Protein AF-A0A2N2AE54-F1 (afdb_monomer_lite)

Secondary structure (DSSP, 8-state):
-------SSSSSS---TT----------SSHHHHHHHHHHHHHHHHHHHHHHHHH-GGGHHHHHHHHHHHHHHTHHHHHHHHHHHHHHHHH-THHHHHHHHHHHHHHHHHHHHHHH-HHHHHHHHHHHHHHHHHHHHTTHHHHH-HHHHHHHHH--

Structure (mmCIF, N/CA/C/O backbone):
data_AF-A0A2N2AE54-F1
#
_entry.id   AF-A0A2N2AE54-F1
#
loop_
_atom_site.group_PDB
_atom_site.id
_atom_site.type_symbol
_atom_site.label_atom_id
_atom_site.label_alt_id
_atom_site.label_comp_id
_atom_site.label_asym_id
_atom_site.label_entity_id
_atom_site.label_seq_id
_atom_site.pdbx_PDB_ins_code
_atom_site.Cartn_x
_atom_site.Cartn_y
_atom_site.Cartn_z
_atom_site.occupancy
_atom_site.B_iso_or_equiv
_a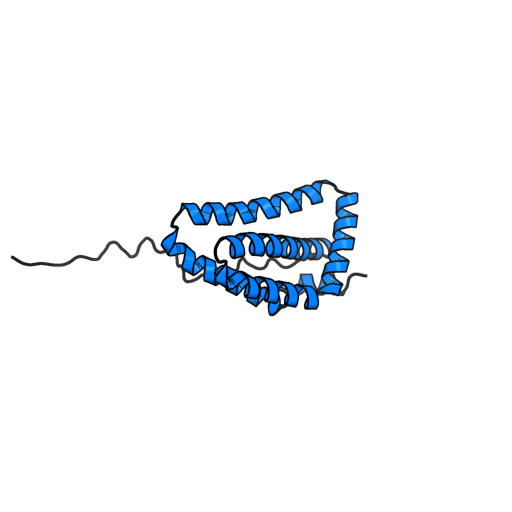tom_site.auth_seq_id
_atom_site.auth_comp_id
_atom_site.auth_asym_id
_atom_site.auth_atom_id
_atom_site.pdbx_PDB_model_num
ATOM 1 N N . MET A 1 1 ? -57.969 16.115 22.565 1.00 35.50 1 MET A N 1
ATOM 2 C CA . MET A 1 1 ? -57.954 14.638 22.447 1.00 35.50 1 MET A CA 1
ATOM 3 C C . MET A 1 1 ? -57.407 14.260 21.072 1.00 35.50 1 MET A C 1
ATOM 5 O O . MET A 1 1 ? -57.846 14.871 20.116 1.00 35.50 1 MET A O 1
ATOM 9 N N . SER A 1 2 ? -56.474 13.293 21.029 1.00 33.38 2 SER A N 1
ATOM 10 C CA . SER A 1 2 ? -55.934 12.520 19.877 1.00 33.38 2 SER A CA 1
ATOM 11 C C . SER A 1 2 ? -55.364 13.271 18.658 1.00 33.38 2 SER A C 1
ATOM 13 O O . SER A 1 2 ? -56.079 13.992 17.988 1.00 33.38 2 SER A O 1
ATOM 15 N N . LYS A 1 3 ? -54.048 13.234 18.379 1.00 35.75 3 LYS A N 1
ATOM 16 C CA . LYS A 1 3 ? -53.156 12.133 17.910 1.00 35.75 3 LYS A CA 1
ATOM 17 C C . LYS A 1 3 ? -53.171 11.918 16.378 1.00 35.75 3 LYS A C 1
ATOM 19 O O . LYS A 1 3 ? -54.127 11.355 15.865 1.00 35.75 3 LYS A O 1
ATOM 24 N N . ARG A 1 4 ? -51.980 12.151 15.783 1.00 41.50 4 ARG A N 1
ATOM 25 C CA . ARG A 1 4 ? -51.415 11.632 14.503 1.00 41.50 4 ARG A CA 1
ATOM 26 C C . ARG A 1 4 ? -51.951 12.351 13.248 1.00 41.50 4 ARG A C 1
ATOM 28 O O . ARG A 1 4 ? -53.133 12.613 13.163 1.00 41.50 4 ARG A O 1
ATOM 35 N N . VAL A 1 5 ? -51.134 12.749 12.271 1.00 40.56 5 VAL A N 1
ATOM 36 C CA . VAL A 1 5 ? -50.130 11.948 11.554 1.00 40.56 5 VAL A CA 1
ATOM 37 C C . VAL A 1 5 ? -48.922 12.811 11.157 1.00 40.56 5 VAL A C 1
ATOM 39 O O . VAL A 1 5 ? -49.053 13.856 10.529 1.00 40.56 5 VAL A O 1
ATOM 42 N N . ALA A 1 6 ? -47.746 12.339 11.563 1.00 42.38 6 ALA A N 1
ATOM 43 C CA . ALA A 1 6 ? -46.444 12.727 11.047 1.00 42.38 6 ALA A CA 1
ATOM 44 C C . ALA A 1 6 ? -46.159 12.004 9.716 1.00 42.38 6 ALA A C 1
ATOM 46 O O . ALA A 1 6 ? -46.846 11.045 9.382 1.00 42.38 6 ALA A O 1
ATOM 47 N N . VAL A 1 7 ? -45.041 12.371 9.085 1.00 39.47 7 VAL A N 1
ATOM 48 C CA . VAL A 1 7 ? -44.346 11.661 7.991 1.00 39.47 7 VAL A CA 1
ATOM 49 C C . VAL A 1 7 ? -44.715 12.135 6.581 1.00 39.47 7 VAL A C 1
ATOM 51 O O . VAL A 1 7 ? -45.501 11.511 5.883 1.00 39.47 7 VAL A O 1
ATOM 54 N N . ALA A 1 8 ? -44.059 13.208 6.126 1.00 36.53 8 ALA A N 1
ATOM 55 C CA . ALA A 1 8 ? -43.858 13.466 4.692 1.00 36.53 8 ALA A CA 1
ATOM 56 C C . ALA A 1 8 ? -42.610 14.326 4.387 1.00 36.53 8 ALA A C 1
ATOM 58 O O . ALA A 1 8 ? -42.571 15.011 3.373 1.00 36.53 8 ALA A O 1
ATOM 59 N N . LEU A 1 9 ? -41.587 14.327 5.253 1.00 34.97 9 LEU A N 1
ATOM 60 C CA . LEU A 1 9 ? -40.394 15.181 5.091 1.00 34.97 9 LEU A CA 1
ATOM 61 C C . LEU A 1 9 ? -39.089 14.473 5.504 1.00 34.97 9 LEU A C 1
ATOM 63 O O . LEU A 1 9 ? -38.209 15.073 6.107 1.00 34.97 9 LEU A O 1
ATOM 67 N N . LEU A 1 10 ? -38.960 13.177 5.203 1.00 36.06 10 LEU A N 1
ATOM 68 C CA . LEU A 1 10 ? -37.747 12.393 5.503 1.00 36.06 10 LEU A CA 1
ATOM 69 C C . LEU A 1 10 ? -37.288 11.482 4.350 1.00 36.06 10 LEU A C 1
ATOM 71 O O . LEU A 1 10 ? -36.574 10.514 4.576 1.00 36.06 10 LEU A O 1
ATOM 75 N N . PHE A 1 11 ? -37.660 11.802 3.107 1.00 35.28 11 PHE A N 1
ATOM 76 C CA . PHE A 1 11 ? -37.181 11.079 1.916 1.00 35.28 11 PHE A CA 1
ATOM 77 C C . PHE A 1 11 ? -36.248 11.902 1.010 1.00 35.28 11 PHE A C 1
ATOM 79 O O . PHE A 1 11 ? -35.823 11.414 -0.028 1.00 35.28 11 PHE A O 1
ATOM 86 N N . GLY A 1 12 ? -35.892 13.133 1.397 1.00 29.02 12 GLY A N 1
ATOM 87 C CA . GLY A 1 12 ? -35.087 14.040 0.562 1.00 29.02 12 GLY A CA 1
ATOM 88 C C . GLY A 1 12 ? -33.599 14.159 0.916 1.00 29.02 12 GLY A C 1
ATOM 89 O O . GLY A 1 12 ? -32.908 14.940 0.277 1.00 29.02 12 GLY A O 1
ATOM 90 N N . LEU A 1 13 ? -33.100 13.450 1.938 1.00 34.94 13 LEU A N 1
ATOM 91 C CA . LEU A 1 13 ? -31.739 13.647 2.476 1.00 34.94 13 LEU A CA 1
ATOM 92 C C . LEU A 1 13 ? -31.006 12.339 2.821 1.00 34.94 13 LEU A C 1
ATOM 94 O O . LEU A 1 13 ? -30.161 12.313 3.711 1.00 34.94 13 LEU A O 1
ATOM 98 N N . MET A 1 14 ? -31.299 11.250 2.113 1.00 30.20 14 MET A N 1
ATOM 99 C CA . MET A 1 14 ? -30.373 10.117 2.065 1.00 30.20 14 MET A CA 1
ATOM 100 C C . MET A 1 14 ? -29.793 10.024 0.655 1.00 30.20 14 MET A C 1
ATOM 102 O O . MET A 1 14 ? -30.364 9.320 -0.179 1.00 30.20 14 MET A O 1
ATOM 106 N N . PRO A 1 15 ? -28.676 10.712 0.345 1.00 39.78 15 PRO A N 1
ATOM 107 C CA . PRO A 1 15 ? -27.821 10.200 -0.708 1.00 39.78 15 PRO A CA 1
ATOM 108 C C . PRO A 1 15 ? -27.367 8.812 -0.244 1.00 39.78 15 PRO A C 1
ATOM 110 O O . PRO A 1 15 ? -26.926 8.631 0.893 1.00 39.78 15 PRO A O 1
ATOM 113 N N . GLY A 1 16 ? -27.627 7.823 -1.093 1.00 34.75 16 GLY A N 1
ATOM 114 C CA . GLY A 1 16 ? -27.526 6.410 -0.782 1.00 34.75 16 GLY A CA 1
ATOM 115 C C . GLY A 1 16 ? -26.213 6.033 -0.107 1.00 34.75 16 GLY A C 1
ATOM 116 O O . GLY A 1 16 ? -25.139 6.166 -0.675 1.00 34.75 16 GLY A O 1
ATOM 117 N N . ILE A 1 17 ? -26.334 5.443 1.078 1.00 37.78 17 ILE A N 1
ATOM 118 C CA . ILE A 1 17 ? -25.268 4.676 1.738 1.00 37.78 17 ILE A CA 1
ATOM 119 C C . ILE A 1 17 ? -25.179 3.253 1.133 1.00 37.78 17 ILE A C 1
ATOM 121 O O . ILE A 1 17 ? -24.520 2.372 1.676 1.00 37.78 17 ILE A O 1
ATOM 125 N N . ALA A 1 18 ? -25.881 3.007 0.019 1.00 29.98 18 ALA A N 1
ATOM 126 C CA . ALA A 1 18 ? -25.912 1.728 -0.689 1.00 29.98 18 ALA A CA 1
ATOM 127 C C . ALA A 1 18 ? -24.814 1.601 -1.753 1.00 29.98 18 ALA A C 1
ATOM 129 O O . ALA A 1 18 ? -24.480 0.486 -2.130 1.00 29.98 18 ALA A O 1
ATOM 130 N N . ASP A 1 19 ? -24.188 2.710 -2.140 1.00 29.98 19 ASP A N 1
ATOM 131 C CA . ASP A 1 19 ? -22.937 2.697 -2.879 1.00 29.98 19 ASP A CA 1
ATOM 132 C C . ASP A 1 19 ? -21.876 3.309 -1.974 1.00 29.98 19 ASP A C 1
ATOM 134 O O . ASP A 1 19 ? -21.517 4.482 -2.078 1.00 29.98 19 ASP A O 1
ATOM 138 N N . CYS A 1 20 ? -21.298 2.477 -1.105 1.00 35.53 20 CYS A N 1
ATOM 139 C CA . CYS A 1 20 ? -19.873 2.602 -0.823 1.00 35.53 20 CYS A CA 1
ATOM 140 C C . CYS A 1 20 ? -19.177 2.307 -2.155 1.00 35.53 20 CYS A C 1
ATOM 142 O O . CYS A 1 20 ? -18.669 1.203 -2.362 1.00 35.53 20 CYS A O 1
ATOM 144 N N . ALA A 1 21 ? -19.310 3.255 -3.092 1.00 34.25 21 ALA A N 1
ATOM 145 C CA . ALA A 1 21 ? -18.785 3.200 -4.428 1.00 34.25 21 ALA A CA 1
ATOM 146 C C . ALA A 1 21 ? -17.360 2.734 -4.240 1.00 34.25 21 ALA A C 1
ATOM 148 O O . ALA A 1 21 ? -16.600 3.341 -3.477 1.00 34.25 21 ALA A O 1
ATOM 149 N N . SER A 1 22 ? -17.042 1.595 -4.853 1.00 36.00 22 SER A N 1
ATOM 150 C CA . SER A 1 22 ? -15.664 1.257 -5.134 1.00 36.00 22 SER A CA 1
ATOM 151 C C . SER A 1 22 ? -15.000 2.574 -5.505 1.00 36.00 22 SER A C 1
ATOM 153 O O . SER A 1 22 ? -15.439 3.196 -6.477 1.00 36.00 22 SER A O 1
ATOM 155 N N . LEU A 1 23 ? -14.041 3.052 -4.707 1.00 42.31 23 LEU A N 1
ATOM 156 C CA . LEU A 1 23 ? -13.082 4.020 -5.217 1.00 42.31 23 LEU A CA 1
ATOM 157 C C . LEU A 1 23 ? -12.655 3.401 -6.539 1.00 42.31 23 LEU A C 1
ATOM 159 O O . LEU A 1 23 ? -12.123 2.288 -6.518 1.00 42.31 23 LEU A O 1
ATOM 163 N N . ALA A 1 24 ? -13.117 3.981 -7.653 1.00 46.41 24 ALA A N 1
ATOM 164 C CA . ALA A 1 24 ? -13.024 3.324 -8.942 1.00 46.41 24 ALA A CA 1
ATOM 165 C C . ALA A 1 24 ? -11.549 2.997 -9.101 1.00 46.41 24 ALA A C 1
ATOM 167 O O . ALA A 1 24 ? -10.708 3.886 -8.966 1.00 46.41 24 ALA A O 1
ATOM 168 N N . TYR A 1 25 ? -11.234 1.712 -9.232 1.00 54.38 25 TYR A N 1
ATOM 169 C CA . TYR A 1 25 ? -9.856 1.316 -9.411 1.00 54.38 25 TYR A CA 1
ATOM 170 C C . TYR A 1 25 ? -9.466 1.863 -10.775 1.00 54.38 25 TYR A C 1
ATOM 172 O O . TYR A 1 25 ? -9.869 1.333 -11.807 1.00 54.38 25 TYR A O 1
ATOM 180 N N . MET A 1 26 ? -8.781 3.001 -10.764 1.00 75.12 26 MET A N 1
ATOM 181 C CA . MET A 1 26 ? -8.097 3.492 -11.938 1.00 75.12 26 MET A CA 1
ATOM 182 C C . MET A 1 26 ? -6.906 2.570 -12.125 1.00 75.12 26 MET A C 1
ATOM 184 O O . MET A 1 26 ? -5.987 2.547 -11.306 1.00 75.12 26 MET A O 1
ATOM 188 N N . ASP A 1 27 ? -7.005 1.734 -13.148 1.00 85.50 27 ASP A N 1
ATOM 189 C CA . ASP A 1 27 ? -5.915 0.872 -13.565 1.00 85.50 27 ASP A CA 1
ATOM 190 C C . ASP A 1 27 ? -4.821 1.703 -14.255 1.00 85.50 27 ASP A C 1
ATOM 192 O O . ASP A 1 27 ? -5.063 2.840 -14.662 1.00 85.50 27 ASP A O 1
ATOM 196 N N . ALA A 1 28 ? -3.621 1.146 -14.382 1.00 90.94 28 ALA A N 1
ATOM 197 C CA . ALA A 1 28 ? -2.512 1.818 -15.049 1.00 90.94 28 ALA A CA 1
ATOM 198 C C . ALA A 1 28 ? -2.694 1.821 -16.571 1.00 90.94 28 ALA A C 1
ATOM 200 O O . ALA A 1 28 ? -3.041 0.795 -17.161 1.00 90.94 28 ALA A O 1
ATOM 201 N N . ASP A 1 29 ? -2.341 2.924 -17.224 1.00 92.44 29 ASP A N 1
ATOM 202 C CA . ASP A 1 29 ? -2.248 3.005 -18.683 1.00 92.44 29 ASP A CA 1
ATOM 203 C C . ASP A 1 29 ? -0.803 2.901 -19.194 1.00 92.44 29 ASP A C 1
ATOM 205 O O . ASP A 1 29 ? -0.574 2.732 -20.393 1.00 92.44 29 ASP A O 1
ATOM 209 N N . ASN A 1 30 ? 0.190 2.941 -18.300 1.00 92.38 30 ASN A N 1
ATOM 210 C CA . ASN A 1 30 ? 1.594 2.727 -18.642 1.00 92.38 30 ASN A CA 1
ATOM 211 C C . ASN A 1 30 ? 2.414 2.129 -17.475 1.00 92.38 30 ASN A C 1
ATOM 213 O O . ASN A 1 30 ? 1.964 2.127 -16.326 1.00 92.38 30 ASN A O 1
ATOM 217 N N . PRO A 1 31 ? 3.647 1.647 -17.743 1.00 93.44 31 PRO A N 1
ATOM 218 C CA . PRO A 1 31 ? 4.535 1.098 -16.718 1.00 93.44 31 PRO A CA 1
ATOM 219 C C . PRO A 1 31 ? 4.788 2.031 -15.523 1.00 93.44 31 PRO A C 1
ATOM 221 O O . PRO A 1 31 ? 4.780 1.580 -14.379 1.00 93.44 31 PRO A O 1
ATOM 224 N N . GLY A 1 32 ? 4.990 3.330 -15.765 1.00 90.44 32 GLY A N 1
ATOM 225 C CA . GLY A 1 32 ? 5.268 4.298 -14.699 1.00 90.44 32 GLY A CA 1
ATOM 226 C C . GLY A 1 32 ? 4.089 4.465 -13.741 1.00 90.44 32 GLY A C 1
ATOM 227 O O . GLY A 1 32 ? 4.272 4.483 -12.525 1.00 90.44 32 GLY A O 1
ATOM 228 N N . GLU A 1 33 ? 2.870 4.505 -14.277 1.00 91.75 33 GLU A N 1
ATOM 229 C CA . GLU A 1 33 ? 1.644 4.520 -13.477 1.00 91.75 33 GLU A CA 1
ATOM 230 C C . GLU A 1 33 ? 1.466 3.240 -12.666 1.00 91.75 33 GLU A C 1
ATOM 232 O O . GLU A 1 33 ? 1.048 3.314 -11.517 1.00 91.75 33 GLU A O 1
ATOM 237 N N . ALA A 1 34 ? 1.832 2.078 -13.209 1.00 94.44 34 ALA A N 1
ATOM 238 C CA . ALA A 1 34 ? 1.756 0.820 -12.470 1.00 94.44 34 ALA A CA 1
ATOM 239 C C . ALA A 1 34 ? 2.693 0.811 -11.246 1.00 94.44 34 ALA A C 1
ATOM 241 O O . ALA A 1 34 ? 2.283 0.406 -10.156 1.00 94.44 34 ALA A O 1
ATOM 242 N N . VAL A 1 35 ? 3.920 1.328 -11.402 1.00 93.81 35 VAL A N 1
ATOM 243 C CA . VAL A 1 35 ? 4.866 1.542 -10.289 1.00 93.81 35 VAL A CA 1
ATOM 244 C C . VAL A 1 35 ? 4.268 2.513 -9.267 1.00 93.81 35 VAL A C 1
ATOM 246 O O . VAL A 1 35 ? 4.231 2.207 -8.076 1.00 93.81 35 VAL A O 1
ATOM 249 N N . GLY A 1 36 ? 3.745 3.654 -9.727 1.00 91.00 36 GLY A N 1
ATOM 250 C CA . GLY A 1 36 ? 3.127 4.659 -8.861 1.00 91.00 36 GLY A CA 1
ATOM 251 C C . GLY A 1 36 ? 1.904 4.139 -8.098 1.00 91.00 36 GLY A C 1
ATOM 252 O O . GLY A 1 36 ? 1.770 4.409 -6.907 1.00 91.00 36 GLY A O 1
ATOM 253 N N . LEU A 1 37 ? 1.039 3.351 -8.743 1.00 91.88 37 LEU A N 1
ATOM 254 C CA . LEU A 1 37 ? -0.143 2.746 -8.124 1.00 91.88 37 LEU A CA 1
ATOM 255 C C . LEU A 1 37 ? 0.235 1.752 -7.025 1.00 91.88 37 LEU A C 1
ATOM 257 O O . LEU A 1 37 ? -0.352 1.802 -5.940 1.00 91.88 37 LEU A O 1
ATOM 261 N N . LEU A 1 38 ? 1.209 0.865 -7.271 1.00 93.62 38 LEU A N 1
ATOM 262 C CA . LEU A 1 38 ? 1.635 -0.077 -6.235 1.00 93.62 38 LEU A CA 1
ATOM 263 C C . LEU A 1 38 ? 2.343 0.649 -5.085 1.00 93.62 38 LEU A C 1
ATOM 265 O O . LEU A 1 38 ? 2.078 0.329 -3.926 1.00 93.62 38 LEU A O 1
ATOM 269 N N . LYS A 1 39 ? 3.154 1.676 -5.378 1.00 92.94 39 LYS A N 1
ATOM 270 C CA . LYS A 1 39 ? 3.807 2.474 -4.334 1.00 92.94 39 LYS A CA 1
ATOM 271 C C . LYS A 1 39 ? 2.799 3.235 -3.477 1.00 92.94 39 LYS A C 1
ATOM 273 O O . LYS A 1 39 ? 2.857 3.182 -2.251 1.00 92.94 39 LYS A O 1
ATOM 278 N N . ALA A 1 40 ? 1.810 3.868 -4.107 1.00 90.50 40 ALA A N 1
ATOM 279 C CA . ALA A 1 40 ? 0.720 4.532 -3.403 1.00 90.50 40 ALA A CA 1
ATOM 280 C C . ALA A 1 40 ? -0.066 3.550 -2.522 1.00 90.50 40 ALA A C 1
ATOM 282 O O . ALA A 1 40 ? -0.441 3.894 -1.401 1.00 90.50 40 ALA A O 1
ATOM 283 N N . ARG A 1 41 ? -0.294 2.316 -2.993 1.00 92.44 41 ARG A N 1
ATOM 284 C CA . ARG A 1 41 ? -0.952 1.259 -2.211 1.00 92.44 41 ARG A CA 1
ATOM 285 C C . ARG A 1 41 ? -0.120 0.833 -1.004 1.00 92.44 41 ARG A C 1
ATOM 287 O O . ARG A 1 41 ? -0.692 0.675 0.070 1.00 92.44 41 ARG A O 1
ATOM 294 N N . GLU A 1 42 ? 1.192 0.691 -1.158 1.00 94.56 42 GLU A N 1
ATOM 295 C CA . GLU A 1 42 ? 2.102 0.383 -0.054 1.00 94.56 42 GLU A CA 1
ATOM 296 C C . GLU A 1 42 ? 2.086 1.482 1.017 1.00 94.56 42 GLU A C 1
ATOM 298 O O . GLU A 1 42 ? 1.808 1.195 2.183 1.00 94.56 42 GLU A O 1
ATOM 303 N N . VAL A 1 43 ? 2.296 2.742 0.616 1.00 91.50 43 VAL A N 1
ATOM 304 C CA . VAL A 1 43 ? 2.243 3.902 1.523 1.00 91.50 43 VAL A CA 1
ATOM 305 C C . VAL A 1 43 ? 0.886 3.962 2.221 1.00 91.50 43 VAL A C 1
ATOM 307 O O . VAL A 1 43 ? 0.814 4.078 3.446 1.00 91.50 43 VAL A O 1
ATOM 310 N N . SER A 1 44 ? -0.200 3.798 1.461 1.00 91.12 44 SER A N 1
ATOM 311 C CA . SER A 1 44 ? -1.553 3.803 2.015 1.00 91.12 44 SER A CA 1
ATOM 312 C C . SER A 1 44 ? -1.747 2.713 3.058 1.00 91.12 44 SER A C 1
ATOM 314 O O . SER A 1 44 ? -2.314 2.991 4.107 1.00 91.12 44 SER A O 1
ATOM 316 N N . ALA A 1 45 ? -1.266 1.494 2.812 1.00 94.81 45 ALA A N 1
ATOM 317 C CA . ALA A 1 45 ? -1.425 0.378 3.736 1.00 94.81 45 ALA A CA 1
ATOM 318 C C . ALA A 1 45 ? -0.697 0.618 5.073 1.00 94.81 45 ALA A C 1
ATOM 320 O O . ALA A 1 45 ? -1.235 0.288 6.132 1.00 94.81 45 ALA A O 1
ATOM 321 N N . GLN A 1 46 ? 0.481 1.253 5.046 1.00 95.62 46 GLN A N 1
ATOM 322 C CA . GLN A 1 46 ? 1.222 1.620 6.262 1.00 95.62 46 GLN A CA 1
ATOM 323 C C . GLN A 1 46 ? 0.506 2.707 7.070 1.00 95.62 46 GLN A C 1
ATOM 325 O O . GLN A 1 46 ? 0.347 2.586 8.287 1.00 95.62 46 GLN A O 1
ATOM 330 N N . VAL A 1 47 ? 0.021 3.752 6.395 1.00 93.00 47 VAL A N 1
ATOM 331 C CA . VAL A 1 47 ? -0.730 4.832 7.050 1.00 93.00 47 VAL A CA 1
ATOM 332 C C . VAL A 1 47 ? -2.042 4.296 7.613 1.00 93.00 47 VAL A C 1
ATOM 334 O O . VAL A 1 47 ? -2.341 4.506 8.786 1.00 93.00 47 VAL A O 1
ATOM 337 N N . MET A 1 48 ? -2.780 3.516 6.823 1.00 93.88 48 MET A N 1
ATOM 338 C CA . MET A 1 48 ? -3.990 2.819 7.256 1.00 93.88 48 MET A CA 1
ATOM 339 C C . MET A 1 48 ? -3.731 1.949 8.484 1.00 93.88 48 MET A C 1
ATOM 341 O O . MET A 1 48 ? -4.560 1.934 9.388 1.00 93.88 48 MET A O 1
ATOM 345 N N . LEU A 1 49 ? -2.590 1.254 8.564 1.00 96.50 49 LEU A N 1
ATOM 346 C CA . LEU A 1 49 ? -2.269 0.426 9.726 1.00 96.50 49 LEU A CA 1
ATOM 347 C C . LEU A 1 49 ? -2.145 1.289 10.976 1.00 96.50 49 LEU A C 1
ATOM 349 O O . LEU A 1 49 ? -2.738 0.956 12.002 1.00 96.50 49 LEU A O 1
ATOM 353 N N . ARG A 1 50 ? -1.414 2.402 10.890 1.00 95.44 50 ARG A N 1
ATOM 354 C CA . ARG A 1 50 ? -1.248 3.337 12.005 1.00 95.44 50 ARG A CA 1
ATOM 355 C C . ARG A 1 50 ? -2.589 3.922 12.450 1.00 95.44 50 ARG A C 1
ATOM 357 O O . ARG A 1 50 ? -2.921 3.819 13.630 1.00 95.44 50 ARG A O 1
ATOM 364 N N . GLU A 1 51 ? -3.370 4.470 11.522 1.00 92.38 51 GLU A N 1
ATOM 365 C CA . GLU A 1 51 ? -4.643 5.130 11.840 1.00 92.38 51 GLU A CA 1
ATOM 366 C C . GLU A 1 51 ? -5.700 4.134 12.354 1.00 92.38 51 GLU A C 1
ATOM 368 O O . GLU A 1 51 ? -6.359 4.375 13.370 1.00 92.38 51 GLU A O 1
ATOM 373 N N . CYS A 1 52 ? -5.836 2.969 11.710 1.00 93.62 52 CYS A N 1
ATOM 374 C CA . CYS A 1 52 ? -6.780 1.932 12.132 1.00 93.62 52 CYS A CA 1
ATOM 375 C C . CYS A 1 52 ? -6.383 1.296 13.470 1.00 93.62 52 CYS A C 1
ATOM 377 O O . CYS A 1 52 ? -7.263 1.043 14.289 1.00 93.62 52 CYS A O 1
ATOM 379 N N . SER A 1 53 ? -5.091 1.062 13.729 1.00 96.06 53 SER A N 1
ATOM 380 C CA . SER A 1 53 ? -4.636 0.463 14.998 1.00 96.06 53 SER A CA 1
ATOM 381 C C . SER A 1 53 ? -4.745 1.440 16.167 1.00 96.06 53 SER A C 1
ATOM 383 O O . SER A 1 53 ? -5.090 1.033 17.274 1.00 96.06 53 SER A O 1
ATOM 385 N N . ALA A 1 54 ? -4.504 2.735 15.931 1.00 92.81 54 ALA A N 1
ATOM 386 C CA . ALA A 1 54 ? -4.700 3.767 16.948 1.00 92.81 54 ALA A CA 1
ATOM 387 C C . ALA A 1 54 ? -6.170 3.856 17.389 1.00 92.81 54 ALA A C 1
ATOM 389 O O . ALA A 1 54 ? -6.454 4.041 18.572 1.00 92.81 54 ALA A O 1
ATOM 390 N N . ARG A 1 55 ? -7.107 3.695 16.446 1.00 89.12 55 ARG A N 1
ATOM 391 C CA . ARG A 1 55 ? -8.549 3.789 16.715 1.00 89.12 55 ARG A CA 1
ATOM 392 C C . ARG A 1 55 ? -9.182 2.478 17.177 1.00 89.12 55 ARG A C 1
ATOM 394 O O . ARG A 1 55 ? -10.082 2.502 18.014 1.00 89.12 55 ARG A O 1
ATOM 401 N N . PHE A 1 56 ? -8.719 1.342 16.659 1.00 92.62 56 PHE A N 1
ATOM 402 C CA . PHE A 1 56 ? -9.261 0.011 16.941 1.00 92.62 56 PHE A CA 1
ATOM 403 C C . PHE A 1 56 ? -8.163 -0.948 17.434 1.00 92.62 56 PHE A C 1
ATOM 405 O O . PHE A 1 56 ? -7.822 -1.905 16.736 1.00 92.62 56 PHE A O 1
ATOM 412 N N . PRO A 1 57 ? -7.619 -0.746 18.654 1.00 95.25 57 PRO A N 1
ATOM 413 C CA . PRO A 1 57 ? -6.477 -1.521 19.138 1.00 95.25 57 PRO A CA 1
ATOM 414 C C . PRO A 1 57 ? -6.720 -3.032 19.179 1.00 95.25 57 PRO A C 1
ATOM 416 O O . PRO A 1 57 ? -5.793 -3.800 18.928 1.00 95.25 57 PRO A O 1
ATOM 419 N N . ALA A 1 58 ? -7.961 -3.455 19.449 1.00 96.38 58 ALA A N 1
ATOM 420 C CA . ALA A 1 58 ? -8.352 -4.864 19.516 1.00 96.38 58 ALA A CA 1
ATOM 421 C C . ALA A 1 58 ? -8.160 -5.622 18.189 1.00 96.38 58 ALA A C 1
ATOM 423 O O . ALA A 1 58 ? -7.941 -6.829 18.215 1.00 96.38 58 ALA A O 1
ATOM 424 N N . ASP A 1 59 ? -8.185 -4.915 17.056 1.00 97.06 59 ASP A N 1
ATOM 425 C CA . ASP A 1 59 ? -8.0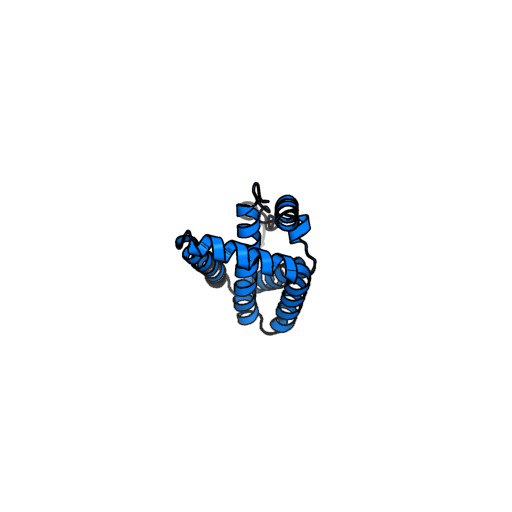78 -5.502 15.716 1.00 97.06 59 ASP A CA 1
ATOM 426 C C . ASP A 1 59 ? -6.642 -5.393 15.142 1.00 97.06 59 ASP A C 1
ATOM 428 O O . ASP A 1 59 ? -6.360 -5.870 14.045 1.00 97.06 59 ASP A O 1
ATOM 432 N N . THR A 1 60 ? -5.701 -4.786 15.880 1.00 97.75 60 THR A N 1
ATOM 433 C CA . THR A 1 60 ? -4.333 -4.479 15.405 1.00 97.75 60 THR A CA 1
ATOM 434 C C . THR A 1 60 ? -3.584 -5.704 14.883 1.00 97.75 60 THR A C 1
ATOM 436 O O . THR A 1 60 ? -2.915 -5.635 13.851 1.00 97.75 60 THR A O 1
ATOM 439 N N . GLU A 1 61 ? -3.669 -6.831 15.589 1.00 98.25 61 GLU A N 1
ATOM 440 C CA . GLU A 1 61 ? -2.952 -8.048 15.195 1.00 98.25 61 GLU A CA 1
ATOM 441 C C . GLU A 1 61 ? -3.544 -8.677 13.926 1.00 98.25 61 GLU A C 1
ATOM 443 O O . GLU A 1 61 ? -2.797 -9.199 13.098 1.00 98.25 61 GLU A O 1
ATOM 448 N N . GLU A 1 62 ? -4.857 -8.545 13.705 1.00 97.94 62 GLU A N 1
ATOM 449 C CA . GLU A 1 62 ? -5.493 -8.932 12.441 1.00 97.94 62 GLU A CA 1
ATOM 450 C C . GLU A 1 62 ? -4.971 -8.062 11.287 1.00 97.94 62 GLU A C 1
ATOM 452 O O . GLU A 1 62 ? -4.549 -8.588 10.255 1.00 97.94 62 GLU A O 1
ATOM 457 N N . TYR A 1 63 ? -4.929 -6.736 11.473 1.00 98.31 63 TYR A N 1
ATOM 458 C CA . TYR A 1 63 ? -4.427 -5.800 10.461 1.00 98.31 63 TYR A CA 1
ATOM 459 C C . TYR A 1 63 ? -2.972 -6.086 10.081 1.00 98.31 63 TYR A C 1
ATOM 461 O O . TYR A 1 63 ? -2.653 -6.182 8.895 1.00 98.31 63 TYR A O 1
ATOM 469 N N . LYS A 1 64 ? -2.095 -6.284 11.074 1.00 98.44 64 LYS A N 1
ATOM 470 C CA . LYS A 1 64 ? -0.682 -6.631 10.852 1.00 98.44 64 LYS A CA 1
ATOM 471 C C . LYS A 1 64 ? -0.521 -7.964 10.132 1.00 98.44 64 LYS A C 1
ATOM 473 O O . LYS A 1 64 ? 0.272 -8.049 9.200 1.00 98.44 64 LYS A O 1
ATOM 478 N N . SER A 1 65 ? -1.261 -8.991 10.554 1.00 98.44 65 SER A N 1
ATOM 479 C CA . SER A 1 65 ? -1.208 -10.321 9.941 1.00 98.44 65 SER A CA 1
ATOM 480 C C . SER A 1 65 ? -1.589 -10.266 8.459 1.00 98.44 65 SER A C 1
ATOM 482 O O . SER A 1 65 ? -0.865 -10.775 7.603 1.00 98.44 65 SER A O 1
ATOM 484 N N . ASN A 1 66 ? -2.676 -9.562 8.140 1.00 98.44 66 ASN A N 1
ATOM 485 C CA . ASN A 1 66 ? -3.142 -9.384 6.769 1.00 98.44 66 ASN A CA 1
ATOM 486 C C . ASN A 1 66 ? -2.175 -8.545 5.920 1.00 98.44 66 ASN A C 1
ATOM 488 O O . ASN A 1 66 ? -1.888 -8.905 4.777 1.00 98.44 66 ASN A O 1
ATOM 492 N N . LEU A 1 67 ? -1.630 -7.457 6.477 1.00 98.06 67 LEU A N 1
ATOM 493 C CA . LEU A 1 67 ? -0.614 -6.653 5.797 1.00 98.06 67 LEU A CA 1
ATOM 494 C C . LEU A 1 67 ? 0.631 -7.488 5.482 1.00 98.06 67 LEU A C 1
ATOM 496 O O . LEU A 1 67 ? 1.123 -7.456 4.357 1.00 98.06 67 LEU A O 1
ATOM 500 N N . PHE A 1 68 ? 1.104 -8.273 6.451 1.00 98.19 68 PHE A N 1
ATOM 501 C CA . PHE A 1 68 ? 2.247 -9.160 6.275 1.00 98.19 68 PHE A CA 1
ATOM 502 C C . PHE A 1 68 ? 1.984 -10.237 5.215 1.00 98.19 68 PHE A C 1
ATOM 504 O O . PHE A 1 68 ? 2.850 -10.502 4.383 1.00 98.19 68 PHE A O 1
ATOM 511 N N . ALA A 1 69 ? 0.793 -10.843 5.211 1.00 98.00 69 ALA A N 1
ATOM 512 C CA . ALA A 1 69 ? 0.408 -11.827 4.204 1.00 98.00 69 ALA A CA 1
ATOM 513 C C . ALA A 1 69 ? 0.471 -11.237 2.786 1.00 98.00 69 ALA A C 1
ATOM 515 O O . ALA A 1 69 ? 1.081 -11.842 1.902 1.00 98.00 69 ALA A O 1
ATOM 516 N N . TRP A 1 70 ? -0.072 -10.030 2.595 1.00 97.19 70 TRP A N 1
ATOM 517 C CA . TRP A 1 70 ? 0.018 -9.301 1.329 1.00 97.19 70 TRP A CA 1
ATOM 518 C C . TRP A 1 70 ? 1.470 -8.978 0.952 1.00 97.19 70 TRP A C 1
ATOM 520 O O . TRP A 1 70 ? 1.905 -9.319 -0.144 1.00 97.19 70 TRP A O 1
ATOM 530 N N . GLN A 1 71 ? 2.256 -8.399 1.865 1.00 97.31 71 GLN A N 1
ATOM 531 C CA . GLN A 1 71 ? 3.666 -8.071 1.609 1.00 97.31 71 GLN A CA 1
ATOM 532 C C . GLN A 1 71 ? 4.487 -9.302 1.221 1.00 97.31 71 GLN A C 1
ATOM 534 O O . GLN A 1 71 ? 5.348 -9.221 0.350 1.00 97.31 71 GLN A O 1
ATOM 539 N N . LYS A 1 72 ? 4.209 -10.453 1.839 1.00 97.62 72 LYS A N 1
ATOM 540 C CA . LYS A 1 72 ? 4.857 -11.720 1.504 1.00 97.62 72 LYS A CA 1
ATOM 541 C C . LYS A 1 72 ? 4.429 -12.239 0.130 1.00 97.62 72 LYS A C 1
ATOM 543 O O . LYS A 1 72 ? 5.267 -12.730 -0.619 1.00 97.62 72 LYS A O 1
ATOM 548 N N . GLN A 1 73 ? 3.145 -12.140 -0.207 1.00 95.88 73 GLN A N 1
ATOM 549 C CA . GLN A 1 73 ? 2.633 -12.526 -1.525 1.00 95.88 73 GLN A CA 1
ATOM 550 C C . GLN A 1 73 ? 3.214 -11.651 -2.647 1.00 95.88 73 GLN A C 1
ATOM 552 O O . GLN A 1 73 ? 3.480 -12.148 -3.741 1.00 95.88 73 GLN A O 1
ATOM 557 N N . GLU A 1 74 ? 3.424 -10.364 -2.371 1.00 94.94 74 GLU A N 1
ATOM 558 C CA . GLU A 1 74 ? 3.927 -9.378 -3.329 1.00 94.94 74 GLU A CA 1
ATOM 559 C C . GLU A 1 74 ? 5.435 -9.118 -3.224 1.00 94.94 74 GLU A C 1
ATOM 561 O O . GLU A 1 74 ? 5.936 -8.228 -3.905 1.00 94.94 74 GLU A O 1
ATOM 566 N N . GLU A 1 75 ? 6.177 -9.869 -2.401 1.00 95.50 75 GLU A N 1
ATOM 567 C CA . GLU A 1 75 ? 7.545 -9.518 -1.983 1.00 95.50 75 GLU A CA 1
ATOM 568 C C . GLU A 1 75 ? 8.460 -9.162 -3.164 1.00 95.50 75 GLU A C 1
ATOM 570 O O . GLU A 1 75 ? 9.179 -8.162 -3.134 1.00 95.50 75 GLU A O 1
ATOM 575 N N . TYR A 1 76 ? 8.423 -9.974 -4.221 1.00 94.31 76 TYR A N 1
ATOM 576 C CA . TYR A 1 76 ? 9.229 -9.749 -5.417 1.00 94.31 76 TYR A CA 1
ATOM 577 C C . TYR A 1 76 ? 8.823 -8.469 -6.167 1.00 94.31 76 TYR A C 1
ATOM 579 O O . TYR A 1 76 ? 9.684 -7.684 -6.565 1.00 94.31 76 TYR A O 1
ATOM 587 N N . VAL A 1 77 ? 7.518 -8.238 -6.331 1.00 94.56 77 VAL A N 1
ATOM 588 C CA . VAL A 1 77 ? 6.985 -7.080 -7.060 1.00 94.56 77 VAL A CA 1
ATOM 589 C C . VAL A 1 77 ? 7.225 -5.791 -6.274 1.00 94.56 77 VAL A C 1
ATOM 591 O O . VAL A 1 77 ? 7.653 -4.799 -6.860 1.00 94.56 77 VAL A O 1
ATOM 594 N N . LEU A 1 78 ? 7.038 -5.815 -4.950 1.00 95.69 78 LEU A N 1
ATOM 595 C CA . LEU A 1 78 ? 7.309 -4.677 -4.069 1.00 95.69 78 LEU A CA 1
ATOM 596 C C . LEU A 1 78 ? 8.782 -4.264 -4.124 1.00 95.69 78 LEU A C 1
ATOM 598 O O . LEU A 1 78 ? 9.070 -3.107 -4.409 1.00 95.69 78 LEU A O 1
ATOM 602 N N . LYS A 1 79 ? 9.723 -5.212 -3.983 1.00 95.56 79 LYS A N 1
ATOM 603 C CA . LYS A 1 79 ? 11.168 -4.915 -4.073 1.00 95.56 79 LYS A CA 1
ATOM 604 C C . LYS A 1 79 ? 11.554 -4.261 -5.397 1.00 95.56 79 LYS A C 1
ATOM 606 O O . LYS A 1 79 ? 12.391 -3.360 -5.439 1.00 95.56 79 LYS A O 1
ATOM 611 N N . LYS A 1 80 ? 10.959 -4.728 -6.490 1.00 94.75 80 LYS A N 1
ATOM 612 C CA . LYS A 1 80 ? 11.184 -4.175 -7.824 1.00 94.75 80 LYS A CA 1
ATOM 613 C C . LYS A 1 80 ? 10.611 -2.765 -7.960 1.00 94.75 80 LYS A C 1
ATOM 615 O O . LYS A 1 80 ? 11.299 -1.879 -8.462 1.00 94.75 80 LYS A O 1
ATOM 620 N N . VAL A 1 81 ? 9.383 -2.547 -7.490 1.00 95.19 81 VAL A N 1
ATOM 621 C CA . VAL A 1 81 ? 8.753 -1.221 -7.463 1.00 95.19 81 VAL A CA 1
ATOM 622 C C . VAL A 1 81 ? 9.560 -0.247 -6.617 1.00 95.19 81 VAL A C 1
ATOM 624 O O . VAL A 1 81 ? 9.797 0.863 -7.077 1.00 95.19 81 VAL A O 1
ATOM 627 N N . ASP A 1 82 ? 10.068 -0.664 -5.459 1.00 94.81 82 ASP A N 1
ATOM 628 C CA . ASP A 1 82 ? 10.931 0.168 -4.618 1.00 94.81 82 ASP A CA 1
ATOM 629 C C . ASP A 1 82 ? 12.211 0.591 -5.333 1.00 94.81 82 ASP A C 1
ATOM 631 O O . ASP A 1 82 ? 12.603 1.759 -5.265 1.00 94.81 82 ASP A O 1
ATOM 635 N N . ALA A 1 83 ? 12.853 -0.330 -6.053 1.00 94.06 83 ALA A N 1
ATOM 636 C CA . ALA A 1 83 ? 14.051 -0.025 -6.824 1.00 94.06 83 ALA A CA 1
ATOM 637 C C . ALA A 1 83 ? 13.758 0.976 -7.956 1.00 94.06 83 ALA A C 1
ATOM 639 O O . ALA A 1 83 ? 14.476 1.968 -8.105 1.00 94.06 83 ALA A O 1
ATOM 640 N N . LEU A 1 84 ? 12.686 0.750 -8.723 1.00 93.12 84 LEU A N 1
ATOM 641 C CA . LEU A 1 84 ? 12.273 1.629 -9.823 1.00 93.12 84 LEU A CA 1
ATOM 642 C C . LEU A 1 84 ? 11.846 3.010 -9.322 1.00 93.12 84 LEU A C 1
ATOM 644 O O . LEU A 1 84 ? 12.253 4.027 -9.885 1.00 93.12 84 LEU A O 1
ATOM 648 N N . TRP A 1 85 ? 11.064 3.052 -8.247 1.00 92.81 85 TRP A N 1
ATOM 649 C CA . TRP A 1 85 ? 10.623 4.288 -7.621 1.00 92.81 85 TRP A CA 1
ATOM 650 C C . TRP A 1 85 ? 11.802 5.084 -7.067 1.00 92.81 85 TRP A C 1
ATOM 652 O O . TRP A 1 85 ? 11.921 6.272 -7.350 1.00 92.81 85 TRP A O 1
ATOM 662 N N . SER A 1 86 ? 12.730 4.432 -6.362 1.00 92.00 86 SER A N 1
ATOM 663 C CA . SER A 1 86 ? 13.943 5.082 -5.849 1.00 92.00 86 SER A CA 1
ATOM 664 C C . SER A 1 86 ? 14.809 5.641 -6.982 1.00 92.00 86 SER A C 1
ATOM 666 O O . SER A 1 86 ? 15.289 6.776 -6.903 1.00 92.00 86 SER A O 1
ATOM 668 N N . ALA A 1 87 ? 14.970 4.884 -8.073 1.00 91.50 87 ALA A N 1
ATOM 669 C CA . ALA A 1 87 ? 15.683 5.350 -9.257 1.00 91.50 87 ALA A CA 1
ATOM 670 C C . ALA A 1 87 ? 14.996 6.576 -9.884 1.00 91.50 87 ALA A C 1
ATOM 672 O O . ALA A 1 87 ? 15.673 7.550 -10.221 1.00 91.50 87 ALA A O 1
ATOM 673 N N . ALA A 1 88 ? 13.665 6.577 -9.984 1.00 89.31 88 ALA A N 1
ATOM 674 C CA . ALA A 1 88 ? 12.903 7.721 -10.477 1.00 89.31 88 ALA A CA 1
ATOM 675 C C . ALA A 1 88 ? 12.999 8.935 -9.536 1.00 89.31 88 ALA A C 1
ATOM 677 O O . ALA A 1 88 ? 13.233 10.050 -9.999 1.00 89.31 88 ALA A O 1
ATOM 678 N N . ALA A 1 89 ? 12.890 8.735 -8.220 1.00 89.00 89 ALA A N 1
ATOM 679 C CA . ALA A 1 89 ? 12.958 9.798 -7.218 1.00 89.00 89 ALA A CA 1
ATOM 680 C C . ALA A 1 89 ? 14.335 10.477 -7.175 1.00 89.00 89 ALA A C 1
ATOM 682 O O . ALA A 1 89 ? 14.420 11.687 -6.977 1.00 89.00 89 ALA A O 1
ATOM 683 N N . SER A 1 90 ? 15.417 9.734 -7.440 1.00 89.06 90 SER A N 1
ATOM 684 C CA . SER A 1 90 ? 16.758 10.324 -7.571 1.00 89.06 90 SER A CA 1
ATOM 685 C C . SER A 1 90 ? 16.900 11.262 -8.778 1.00 89.06 90 SER A C 1
ATOM 687 O O . SER A 1 90 ? 17.690 12.203 -8.736 1.00 89.06 90 SER A O 1
ATOM 689 N N . GLN A 1 91 ? 16.122 11.032 -9.839 1.00 89.94 91 GLN A N 1
ATOM 690 C CA . GLN A 1 91 ? 16.099 11.868 -11.044 1.00 89.94 91 GLN A CA 1
ATOM 691 C C . GLN A 1 91 ? 15.071 12.999 -10.939 1.00 89.94 91 GLN A C 1
ATOM 693 O O . GLN A 1 91 ? 15.232 14.047 -11.561 1.00 89.94 91 GLN A O 1
ATOM 698 N N . ASN A 1 92 ? 14.020 12.794 -10.146 1.00 87.31 92 ASN A N 1
ATOM 699 C CA . ASN A 1 92 ? 12.967 13.760 -9.904 1.00 87.31 92 ASN A CA 1
ATOM 700 C C . ASN A 1 92 ? 12.625 13.826 -8.402 1.00 87.31 92 ASN A C 1
ATOM 702 O O . ASN A 1 92 ? 11.715 13.125 -7.947 1.00 87.31 92 ASN A O 1
ATOM 706 N N . PRO A 1 93 ? 13.295 14.709 -7.638 1.00 83.19 93 PRO A N 1
ATOM 707 C CA . PRO A 1 93 ? 13.086 14.843 -6.196 1.00 83.19 93 PRO A CA 1
ATOM 708 C C . PRO A 1 93 ? 11.641 15.157 -5.783 1.00 83.19 93 PRO A C 1
ATOM 710 O O . PRO A 1 93 ? 11.255 14.861 -4.655 1.00 83.19 93 PRO A O 1
ATOM 713 N N . SER A 1 94 ? 10.813 15.697 -6.690 1.00 86.25 94 SER A N 1
ATOM 714 C CA . SER A 1 94 ? 9.393 15.955 -6.405 1.00 86.25 94 SER A CA 1
ATOM 715 C C . SER A 1 94 ? 8.595 14.681 -6.105 1.00 86.25 94 SER A C 1
ATOM 717 O O . SER A 1 94 ? 7.571 14.756 -5.434 1.00 86.25 94 SER A O 1
ATOM 719 N N . LEU A 1 95 ? 9.071 13.500 -6.520 1.00 80.06 95 LEU A N 1
ATOM 720 C CA . LEU A 1 95 ? 8.430 12.225 -6.184 1.00 80.06 95 LEU A CA 1
ATOM 721 C C . LEU A 1 95 ? 8.507 11.897 -4.686 1.00 80.06 95 LEU A C 1
ATOM 723 O O . LEU A 1 95 ? 7.571 11.311 -4.150 1.00 80.06 95 LEU A O 1
ATOM 727 N N . ALA A 1 96 ? 9.553 12.339 -3.981 1.00 77.94 96 ALA A N 1
ATOM 728 C CA . ALA A 1 96 ? 9.609 12.208 -2.524 1.00 77.94 96 ALA A CA 1
ATOM 729 C C . ALA A 1 96 ? 8.532 13.074 -1.841 1.00 77.94 96 ALA A C 1
ATOM 731 O O . ALA A 1 96 ? 7.921 12.665 -0.854 1.00 77.94 96 ALA A O 1
ATOM 732 N N . GLU A 1 97 ? 8.235 14.253 -2.398 1.00 82.25 97 GLU A N 1
ATOM 733 C CA . GLU A 1 97 ? 7.128 15.084 -1.910 1.00 82.25 97 GLU A CA 1
ATOM 734 C C . GLU A 1 97 ? 5.763 14.439 -2.168 1.00 82.25 97 GLU A C 1
ATOM 736 O O . GLU A 1 97 ? 4.823 14.665 -1.406 1.00 82.25 97 GLU A O 1
ATOM 741 N N . VAL A 1 98 ? 5.634 13.644 -3.235 1.00 82.38 98 VAL A N 1
ATOM 742 C CA . VAL A 1 98 ? 4.390 12.939 -3.562 1.00 82.38 98 VAL A CA 1
ATOM 743 C C . VAL A 1 98 ? 4.047 11.912 -2.483 1.00 82.38 98 VAL A C 1
ATOM 745 O O . VAL A 1 98 ? 2.904 11.899 -2.032 1.00 82.38 98 VAL A O 1
ATOM 748 N N . GLU A 1 99 ? 5.011 11.118 -2.007 1.00 82.44 99 GLU A N 1
ATOM 749 C CA . GLU A 1 99 ? 4.770 10.162 -0.913 1.00 82.44 99 GLU A CA 1
ATOM 750 C C . GLU A 1 99 ? 4.310 10.865 0.368 1.00 82.44 99 GLU A C 1
ATOM 752 O O . GLU A 1 99 ? 3.288 10.496 0.952 1.00 82.44 99 GLU A O 1
ATOM 757 N N . ALA A 1 100 ? 5.009 11.934 0.762 1.00 85.06 100 ALA A N 1
ATOM 758 C CA . ALA A 1 100 ? 4.652 12.715 1.944 1.00 85.06 100 ALA A CA 1
ATOM 759 C C . ALA A 1 100 ? 3.241 13.321 1.829 1.00 85.06 100 ALA A C 1
ATOM 761 O O . ALA A 1 100 ? 2.476 13.337 2.797 1.00 85.06 100 ALA A O 1
ATOM 762 N N . ARG A 1 101 ? 2.859 13.792 0.633 1.00 84.44 101 ARG A N 1
ATOM 763 C CA . ARG A 1 101 ? 1.502 14.293 0.366 1.00 84.44 101 ARG A CA 1
ATOM 764 C C . ARG A 1 101 ? 0.457 13.182 0.435 1.00 84.44 101 ARG A C 1
ATOM 766 O O . ARG A 1 101 ? -0.611 13.420 0.992 1.00 84.44 101 ARG A O 1
ATOM 773 N N . MET A 1 102 ? 0.739 11.994 -0.102 1.00 84.56 102 MET A N 1
ATOM 774 C CA . MET A 1 102 ? -0.176 10.847 -0.026 1.00 84.56 102 MET A CA 1
ATOM 775 C C . MET A 1 102 ? -0.464 10.475 1.429 1.00 84.56 102 MET A C 1
ATOM 777 O O . MET A 1 102 ? -1.627 10.352 1.813 1.00 84.56 102 MET A O 1
ATOM 781 N N . GLU A 1 103 ? 0.579 10.368 2.252 1.00 86.56 103 GLU A N 1
ATOM 782 C CA . GLU A 1 103 ? 0.428 10.090 3.678 1.00 86.56 103 GLU A CA 1
ATOM 783 C C . GLU A 1 103 ? -0.419 11.157 4.385 1.00 86.56 103 GLU A C 1
ATOM 785 O O . GLU A 1 103 ? -1.369 10.817 5.098 1.00 86.56 103 GLU A O 1
ATOM 790 N N . ALA A 1 104 ? -0.132 12.439 4.138 1.00 83.88 104 ALA A N 1
ATOM 791 C CA . ALA A 1 104 ? -0.871 13.546 4.737 1.00 83.88 104 ALA A CA 1
ATOM 792 C C . ALA A 1 104 ? -2.366 13.522 4.372 1.00 83.88 104 ALA A C 1
ATOM 794 O O . ALA A 1 104 ? -3.209 13.720 5.246 1.00 83.88 104 ALA A O 1
ATOM 795 N N . VAL A 1 105 ? -2.710 13.236 3.111 1.00 84.06 105 VAL A N 1
ATOM 796 C CA . VAL A 1 105 ? -4.108 13.161 2.650 1.00 84.06 105 VAL A CA 1
ATOM 797 C C . VAL A 1 105 ? -4.873 12.038 3.355 1.00 84.06 105 VAL A C 1
ATOM 799 O O . VAL A 1 105 ? -6.016 12.232 3.780 1.00 84.06 105 VAL A O 1
ATOM 802 N N . ILE A 1 106 ? -4.254 10.868 3.518 1.00 82.69 106 ILE A N 1
ATOM 803 C CA . ILE A 1 106 ? -4.899 9.721 4.171 1.00 82.69 106 ILE A CA 1
ATOM 804 C C . ILE A 1 106 ? -5.098 10.008 5.659 1.00 82.69 106 ILE A C 1
ATOM 806 O O . ILE A 1 106 ? -6.214 9.869 6.159 1.00 82.69 106 ILE A O 1
ATOM 810 N N . ALA A 1 107 ? -4.059 10.478 6.353 1.00 81.75 107 ALA A N 1
ATOM 811 C CA . ALA A 1 107 ? -4.151 10.828 7.769 1.00 81.75 107 ALA A CA 1
ATOM 812 C C . ALA A 1 107 ? -5.213 11.918 8.017 1.00 81.75 107 ALA A C 1
ATOM 814 O O . ALA A 1 107 ? -6.070 11.779 8.894 1.00 81.75 107 ALA A O 1
ATOM 815 N N . GLN A 1 108 ? -5.234 12.963 7.181 1.00 83.81 108 GLN A N 1
ATOM 816 C CA . GLN A 1 108 ? -6.231 14.031 7.269 1.00 83.81 108 GLN A CA 1
ATOM 817 C C . GLN A 1 108 ? -7.656 13.508 7.051 1.00 83.81 108 GLN A C 1
ATOM 819 O O . GLN A 1 108 ? -8.582 13.957 7.724 1.00 83.81 108 GLN A O 1
ATOM 824 N N . THR A 1 109 ? -7.845 12.523 6.168 1.00 81.12 109 THR A N 1
ATOM 825 C CA . THR A 1 109 ? -9.155 11.892 5.947 1.00 81.12 109 THR A CA 1
ATOM 826 C C . THR A 1 109 ? -9.680 11.239 7.230 1.00 81.12 109 THR A C 1
ATOM 828 O O . THR A 1 109 ? -10.837 11.451 7.601 1.00 81.12 109 THR A O 1
ATOM 831 N N . PHE A 1 110 ? -8.831 10.512 7.962 1.00 79.94 110 PHE A N 1
ATOM 832 C CA . PHE A 1 110 ? -9.201 9.928 9.258 1.00 79.94 110 PHE A CA 1
ATOM 833 C C . PHE A 1 110 ? -9.519 10.997 10.306 1.00 79.94 110 PHE A C 1
ATOM 835 O O . PHE A 1 110 ? -10.508 10.880 11.041 1.00 79.94 110 PHE A O 1
ATOM 842 N N . GLU A 1 111 ? -8.725 12.064 10.359 1.00 80.69 111 GLU A N 1
ATOM 843 C CA . GLU A 1 111 ? -8.959 13.177 11.274 1.00 80.69 111 GLU A CA 1
ATOM 844 C C . GLU A 1 111 ? -10.302 13.872 10.987 1.00 80.69 111 GLU A C 1
ATOM 846 O O . GLU A 1 111 ? -11.100 14.102 11.900 1.00 80.69 111 GLU A O 1
ATOM 851 N N . SER A 1 112 ? -10.594 14.163 9.716 1.00 79.25 112 SER A N 1
ATOM 852 C CA . SER A 1 112 ? -11.845 14.792 9.289 1.00 79.25 112 SER A CA 1
ATOM 853 C C . SER A 1 112 ? -13.060 13.934 9.629 1.00 79.25 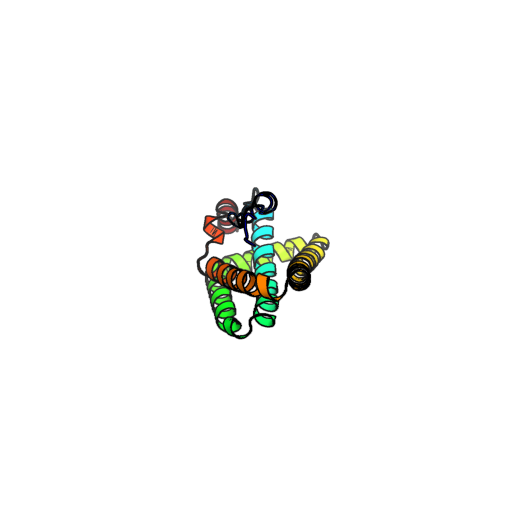112 SER A C 1
ATOM 855 O O . SER A 1 112 ? -14.024 14.444 10.199 1.00 79.25 112 SER A O 1
ATOM 857 N N . ILE A 1 113 ? -13.005 12.629 9.353 1.00 73.94 113 ILE A N 1
ATOM 858 C CA . ILE A 1 113 ? -14.096 11.696 9.660 1.00 73.94 113 ILE A CA 1
ATOM 859 C C . ILE A 1 113 ? -14.393 11.665 11.168 1.00 73.94 113 ILE A C 1
ATOM 861 O O . ILE A 1 113 ? -15.555 11.669 11.583 1.00 73.94 113 ILE A O 1
ATOM 865 N N . SER A 1 114 ? -13.349 11.705 11.998 1.00 70.06 114 SER A N 1
ATOM 866 C CA . SER A 1 114 ? -13.470 11.701 13.462 1.00 70.06 114 SER A CA 1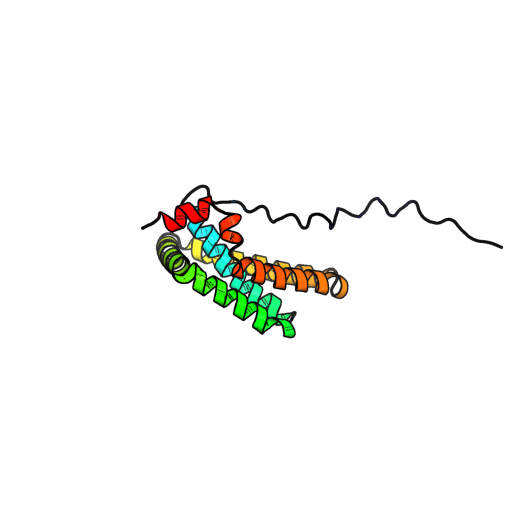
ATOM 867 C C . SER A 1 114 ? -14.221 12.913 14.016 1.00 70.06 114 SER A C 1
ATOM 869 O O . SER A 1 114 ? -14.898 12.798 15.035 1.00 70.06 114 SER A O 1
ATOM 871 N N . LYS A 1 115 ? -14.118 14.068 13.348 1.00 71.56 115 LYS A N 1
ATOM 872 C CA . LYS A 1 115 ? -14.715 15.335 13.796 1.00 71.56 115 LYS A CA 1
ATOM 873 C C . LYS A 1 115 ? -16.207 15.462 13.471 1.00 71.56 115 LYS A C 1
ATOM 875 O O . LYS A 1 115 ? -16.884 16.262 14.107 1.00 71.56 115 LYS A O 1
ATOM 880 N N . VAL A 1 116 ? -16.724 14.705 12.499 1.00 68.50 116 VAL A N 1
ATOM 881 C CA . VAL A 1 116 ? -18.093 14.895 11.983 1.00 68.50 116 VAL A CA 1
ATOM 882 C C . VAL A 1 116 ? -19.139 14.149 12.817 1.00 68.50 116 VAL A C 1
ATOM 884 O O . VAL A 1 116 ? -20.124 14.763 13.220 1.00 68.50 116 VAL A O 1
ATOM 887 N N . GLN A 1 117 ? -18.952 12.855 13.109 1.00 64.31 117 GLN A N 1
ATOM 888 C CA . GLN A 1 117 ? -19.863 12.068 13.963 1.00 64.31 117 GLN A CA 1
ATOM 889 C C . GLN A 1 117 ? -19.127 10.885 14.629 1.00 64.31 117 GLN A C 1
ATOM 891 O O . GLN A 1 117 ? -19.087 9.797 14.050 1.00 64.31 117 GLN A O 1
ATOM 896 N N . PRO A 1 118 ? -18.577 11.044 15.847 1.00 65.62 118 PRO A N 1
ATOM 897 C CA . PRO A 1 118 ? -17.679 10.049 16.441 1.00 65.62 118 PRO A CA 1
ATOM 898 C C . PRO A 1 118 ? -18.315 8.652 16.572 1.00 65.62 118 PRO A C 1
ATOM 900 O O . PRO A 1 118 ? -17.777 7.685 16.049 1.00 65.62 118 PRO A O 1
ATOM 903 N N . ASN A 1 119 ? -19.522 8.539 17.139 1.00 67.12 119 ASN A N 1
ATOM 904 C CA . ASN A 1 119 ? -20.095 7.228 17.490 1.00 67.12 119 ASN A CA 1
ATOM 905 C C . ASN A 1 119 ? -20.787 6.484 16.330 1.00 67.12 119 ASN A C 1
ATOM 907 O O . ASN A 1 119 ? -20.855 5.255 16.333 1.00 67.12 119 ASN A O 1
ATOM 911 N N . ALA A 1 120 ? -21.355 7.206 15.359 1.00 66.94 120 ALA A N 1
ATOM 912 C CA . ALA A 1 120 ? -22.051 6.591 14.223 1.00 66.94 120 ALA A CA 1
ATOM 913 C C . ALA A 1 120 ? -21.062 6.082 13.165 1.00 66.94 120 ALA A C 1
ATOM 915 O O . ALA A 1 120 ? -21.314 5.067 12.515 1.00 66.94 120 ALA A O 1
ATOM 916 N N . ILE A 1 121 ? -19.922 6.763 13.027 1.00 73.94 121 ILE A N 1
ATOM 917 C CA . ILE A 1 121 ? -18.927 6.449 12.006 1.00 73.94 121 ILE A CA 1
ATOM 918 C C . ILE A 1 121 ? -17.929 5.385 12.490 1.00 73.94 121 ILE A C 1
ATOM 920 O O . ILE A 1 121 ? -17.397 4.648 11.666 1.00 73.94 121 ILE A O 1
ATOM 924 N N . ASP A 1 122 ? -17.739 5.197 13.800 1.00 80.06 122 ASP A N 1
ATOM 925 C CA . ASP A 1 122 ? -16.804 4.193 14.332 1.00 80.06 122 ASP A CA 1
ATOM 926 C C . ASP A 1 122 ? -17.057 2.776 13.806 1.00 80.06 122 ASP A C 1
ATOM 928 O O . ASP A 1 122 ? -16.121 2.088 13.400 1.00 80.06 122 ASP A O 1
ATOM 932 N N . LYS A 1 123 ? -18.321 2.337 13.742 1.00 81.44 123 LYS A N 1
ATOM 933 C CA . LYS A 1 123 ? -18.656 1.004 13.210 1.00 81.44 123 LYS A CA 1
ATOM 934 C C . LYS A 1 123 ? -18.338 0.880 11.722 1.00 81.44 123 LYS A C 1
ATOM 936 O O . LYS A 1 123 ? -17.828 -0.156 11.299 1.00 81.44 123 LYS A O 1
ATOM 941 N N . LEU A 1 124 ? -18.633 1.923 10.947 1.00 83.06 124 LEU A N 1
ATOM 942 C CA . LEU A 1 124 ? -18.341 1.963 9.517 1.00 83.06 124 LEU A CA 1
ATOM 943 C C . LEU A 1 124 ? -16.827 1.972 9.273 1.00 83.06 124 LEU A C 1
ATOM 945 O O . LEU A 1 124 ? -16.341 1.236 8.421 1.00 83.06 124 LEU A O 1
ATOM 949 N N . MET A 1 125 ? -16.074 2.733 10.068 1.00 86.19 125 MET A N 1
ATOM 950 C CA . MET A 1 125 ? -14.616 2.791 9.981 1.00 86.19 125 MET A CA 1
ATOM 951 C C . MET A 1 125 ? -13.957 1.482 10.403 1.00 86.19 125 MET A C 1
ATOM 953 O O . MET A 1 125 ? -13.034 1.039 9.729 1.00 86.19 125 MET A O 1
ATOM 957 N N . ALA A 1 126 ? -14.456 0.813 11.444 1.00 89.06 126 ALA A N 1
ATOM 958 C CA . ALA A 1 126 ? -13.966 -0.510 11.825 1.00 89.06 126 ALA A CA 1
ATOM 959 C C . ALA A 1 126 ? -14.196 -1.535 10.700 1.00 89.06 126 ALA A C 1
ATOM 961 O O . ALA A 1 126 ? -13.313 -2.329 10.378 1.00 89.06 126 ALA A O 1
ATOM 962 N N . GLN A 1 127 ? -15.371 -1.504 10.058 1.00 90.25 127 GLN A N 1
ATOM 963 C CA . GLN A 1 127 ? -15.653 -2.341 8.886 1.00 90.25 127 GLN A CA 1
ATOM 964 C C . GLN A 1 127 ? -14.744 -1.994 7.704 1.00 90.25 127 GLN A C 1
ATOM 966 O O . GLN A 1 127 ? -14.231 -2.903 7.058 1.00 90.25 127 GLN A O 1
ATOM 971 N N . TYR A 1 128 ? -14.514 -0.708 7.443 1.00 90.56 128 TYR A N 1
ATOM 972 C CA . TYR A 1 128 ? -13.618 -0.249 6.387 1.00 90.56 128 TYR A CA 1
ATOM 973 C C . TYR A 1 128 ? -12.172 -0.704 6.623 1.00 90.56 128 TYR A C 1
ATOM 975 O O . TYR A 1 128 ? -11.572 -1.267 5.714 1.00 90.56 128 TYR A O 1
ATOM 983 N N . CYS A 1 129 ? -11.637 -0.550 7.838 1.00 94.25 129 CYS A N 1
ATOM 984 C CA . CYS A 1 129 ? -10.299 -1.015 8.208 1.00 94.25 129 CYS A CA 1
ATO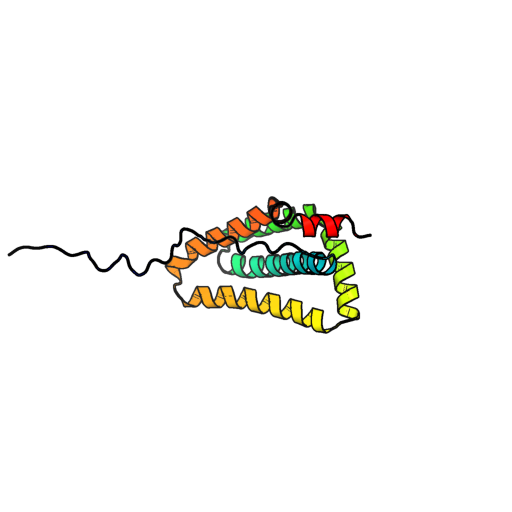M 985 C C . CYS A 1 129 ? -10.153 -2.531 8.007 1.00 94.25 129 CYS A C 1
ATOM 987 O O . CYS A 1 129 ? -9.269 -2.970 7.270 1.00 94.25 129 CYS A O 1
ATOM 989 N N . ARG A 1 130 ? -11.061 -3.344 8.569 1.00 95.06 130 ARG A N 1
ATOM 990 C CA . ARG A 1 130 ? -11.044 -4.807 8.370 1.00 95.06 130 ARG A CA 1
ATOM 991 C C . ARG A 1 130 ? -11.167 -5.195 6.898 1.00 95.06 130 ARG A C 1
ATOM 993 O O . ARG A 1 130 ? -10.428 -6.052 6.415 1.00 95.06 130 ARG A O 1
ATOM 1000 N N . ARG A 1 131 ? -12.064 -4.541 6.154 1.00 94.44 131 ARG A N 1
ATOM 1001 C CA . ARG A 1 131 ? -12.231 -4.783 4.716 1.00 94.44 131 ARG A CA 1
ATOM 1002 C C . ARG A 1 131 ? -10.968 -4.427 3.935 1.00 94.44 131 ARG 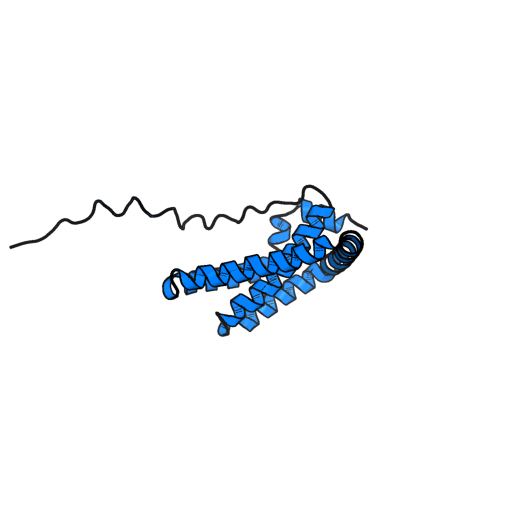A C 1
ATOM 1004 O O . ARG A 1 131 ? -10.551 -5.212 3.099 1.00 94.44 131 ARG A O 1
ATOM 1011 N N . HIS A 1 132 ? -10.343 -3.288 4.217 1.00 94.00 132 HIS A N 1
ATOM 1012 C CA . HIS A 1 132 ? -9.112 -2.860 3.556 1.00 94.00 132 HIS A CA 1
ATOM 1013 C C . HIS A 1 132 ? -8.001 -3.908 3.704 1.00 94.00 132 HIS A C 1
ATOM 1015 O O . HIS A 1 132 ? -7.431 -4.343 2.705 1.00 94.00 132 HIS A O 1
ATOM 1021 N N . PHE A 1 133 ? -7.732 -4.357 4.933 1.00 97.19 133 PHE A N 1
ATOM 1022 C CA . PHE A 1 133 ? -6.673 -5.334 5.188 1.00 97.19 133 PHE A CA 1
ATOM 1023 C C . PHE A 1 133 ? -7.007 -6.731 4.655 1.00 97.19 133 PHE A C 1
ATOM 1025 O O . PHE A 1 133 ? -6.138 -7.377 4.074 1.00 97.19 133 PHE A O 1
ATOM 1032 N N . SER A 1 134 ? -8.255 -7.187 4.776 1.00 97.50 134 SER A N 1
ATOM 1033 C CA . SER A 1 134 ? -8.666 -8.472 4.188 1.00 97.50 134 SER A CA 1
ATOM 1034 C C . SER A 1 134 ? -8.624 -8.459 2.655 1.00 97.50 134 SER A C 1
ATOM 1036 O O . SER A 1 134 ? -8.147 -9.422 2.063 1.00 97.50 134 SER A O 1
ATOM 1038 N N . GLU A 1 135 ? -9.039 -7.368 1.998 1.00 94.56 135 GLU A N 1
ATOM 1039 C CA . GLU A 1 135 ? -8.918 -7.214 0.539 1.00 94.56 135 GLU A CA 1
ATOM 1040 C C . GLU A 1 135 ? -7.445 -7.160 0.089 1.00 94.56 135 GLU A C 1
ATOM 1042 O O . GLU A 1 135 ? -7.117 -7.705 -0.967 1.00 94.56 135 GLU A O 1
ATOM 1047 N N . LEU A 1 136 ? -6.546 -6.546 0.876 1.00 93.00 136 LEU A N 1
ATOM 1048 C CA . LEU A 1 136 ? -5.100 -6.595 0.618 1.00 93.00 136 LEU A CA 1
ATOM 1049 C C . LEU A 1 136 ? -4.574 -8.032 0.679 1.00 93.00 136 LEU A C 1
ATOM 1051 O O . LEU A 1 136 ? -3.972 -8.492 -0.289 1.00 93.00 136 LEU A O 1
ATOM 1055 N N . ALA A 1 137 ? -4.837 -8.746 1.777 1.00 96.25 137 ALA A N 1
ATOM 1056 C CA . ALA A 1 137 ? -4.373 -10.119 1.978 1.00 96.25 137 ALA A CA 1
ATOM 1057 C C . ALA A 1 137 ? -4.944 -11.106 0.948 1.00 96.25 137 ALA A C 1
ATOM 1059 O O . ALA A 1 137 ? -4.275 -12.062 0.572 1.00 96.25 137 ALA A O 1
ATOM 1060 N N . ALA A 1 138 ? -6.168 -10.869 0.473 1.00 94.44 138 ALA A N 1
ATOM 1061 C CA . ALA A 1 138 ? -6.796 -11.672 -0.571 1.00 94.44 138 ALA A CA 1
ATOM 1062 C C . ALA A 1 138 ? -6.282 -11.348 -1.987 1.00 94.44 138 ALA A C 1
ATOM 1064 O O . ALA A 1 138 ? -6.679 -12.008 -2.943 1.00 94.44 138 ALA A O 1
ATOM 1065 N N . GLY A 1 139 ? -5.426 -10.334 -2.157 1.00 91.56 139 GLY A N 1
ATOM 1066 C CA . GLY A 1 139 ? -4.897 -9.963 -3.469 1.00 91.56 139 GLY A CA 1
ATOM 1067 C C . GLY A 1 139 ? -5.927 -9.312 -4.399 1.00 91.56 139 GLY A C 1
ATOM 1068 O O . GLY A 1 139 ? -5.685 -9.226 -5.600 1.00 91.56 139 GLY A O 1
ATOM 1069 N N . VAL A 1 140 ? -7.039 -8.790 -3.863 1.00 91.62 140 VAL A N 1
ATOM 1070 C CA . VAL A 1 140 ? -8.143 -8.173 -4.635 1.00 91.62 140 VAL A CA 1
ATOM 1071 C C . VAL A 1 140 ? -7.653 -7.034 -5.533 1.00 91.62 140 VAL A C 1
ATOM 1073 O O . VAL A 1 140 ? -8.253 -6.726 -6.561 1.00 91.62 140 VAL A O 1
ATOM 1076 N N . TRP A 1 141 ? -6.542 -6.393 -5.168 1.00 89.06 141 TRP A N 1
ATOM 1077 C CA . TRP A 1 141 ? -5.934 -5.356 -5.992 1.00 89.06 141 TRP A CA 1
ATOM 1078 C C . TRP A 1 141 ? -5.541 -5.869 -7.385 1.00 89.06 141 TRP A C 1
ATOM 1080 O O . TRP A 1 141 ? -5.830 -5.182 -8.356 1.00 89.06 141 TRP A O 1
ATOM 1090 N N . ARG A 1 142 ? -5.000 -7.091 -7.504 1.00 90.38 142 ARG A N 1
ATOM 1091 C CA . ARG A 1 142 ? -4.604 -7.681 -8.795 1.00 90.38 142 ARG A CA 1
ATOM 1092 C C . ARG A 1 142 ? -5.797 -7.850 -9.731 1.00 90.38 142 ARG A C 1
ATOM 1094 O O . ARG A 1 142 ? -5.693 -7.587 -10.922 1.00 90.38 142 ARG A O 1
ATOM 1101 N N . GLU A 1 143 ? -6.940 -8.251 -9.178 1.00 90.81 143 GLU A N 1
ATOM 1102 C CA . GLU A 1 143 ? -8.189 -8.422 -9.930 1.00 90.81 143 GLU A CA 1
ATOM 1103 C C . GLU A 1 143 ? -8.759 -7.086 -10.408 1.00 90.81 143 GLU A C 1
ATOM 1105 O O . GLU A 1 143 ? -9.356 -7.005 -11.480 1.00 90.81 143 GLU A O 1
ATOM 1110 N N . ARG A 1 144 ? -8.585 -6.032 -9.605 1.00 88.56 144 ARG A N 1
ATOM 1111 C CA . ARG A 1 144 ? -9.139 -4.706 -9.888 1.00 88.56 144 ARG A CA 1
ATOM 1112 C C . ARG A 1 144 ? -8.194 -3.807 -10.700 1.00 88.56 144 ARG A C 1
ATOM 1114 O O . ARG A 1 144 ? -8.665 -2.816 -11.246 1.00 88.56 144 ARG A O 1
ATOM 1121 N N . THR A 1 145 ? -6.905 -4.144 -10.805 1.00 91.44 145 THR A N 1
ATOM 1122 C CA . THR A 1 145 ? -5.909 -3.445 -11.646 1.00 91.44 145 THR A CA 1
ATOM 1123 C C . THR A 1 145 ? -5.098 -4.419 -12.518 1.00 91.44 145 THR A C 1
ATOM 1125 O O . THR A 1 145 ? -3.878 -4.549 -12.341 1.00 91.44 145 THR A O 1
ATOM 1128 N N . PRO A 1 146 ? -5.747 -5.163 -13.433 1.00 94.31 146 PRO A N 1
ATOM 1129 C CA . PRO A 1 146 ? -5.074 -6.168 -14.251 1.00 94.31 146 PRO A CA 1
ATOM 1130 C C . PRO A 1 146 ? -3.992 -5.593 -15.180 1.00 94.31 146 PRO A C 1
ATOM 1132 O O . PRO A 1 146 ? -2.983 -6.262 -15.406 1.00 94.31 146 PRO A O 1
ATOM 1135 N N . LYS A 1 147 ? -4.144 -4.369 -15.710 1.00 95.25 147 LYS A N 1
ATOM 1136 C CA . LYS A 1 147 ? -3.104 -3.736 -16.539 1.00 95.25 147 LYS A CA 1
ATOM 1137 C C . LYS A 1 147 ? -1.880 -3.381 -15.705 1.00 95.25 147 LYS A C 1
ATOM 1139 O O . LYS A 1 147 ? -0.763 -3.649 -16.140 1.00 95.25 147 LYS A O 1
ATOM 1144 N N . ALA A 1 148 ? -2.071 -2.822 -14.508 1.00 94.31 148 ALA A N 1
ATOM 1145 C CA . ALA A 1 148 ? -0.969 -2.543 -13.596 1.00 94.31 148 ALA A CA 1
ATOM 1146 C C . ALA A 1 148 ? -0.201 -3.828 -13.270 1.00 94.31 148 ALA A C 1
ATOM 1148 O O . ALA A 1 148 ? 1.024 -3.846 -13.382 1.00 94.31 148 ALA A O 1
ATOM 1149 N N . GLN A 1 149 ? -0.915 -4.919 -12.968 1.00 93.12 149 GLN A N 1
ATOM 1150 C CA . GLN A 1 149 ? -0.293 -6.223 -12.735 1.00 93.12 149 GLN A CA 1
ATOM 1151 C C . GLN A 1 149 ? 0.513 -6.682 -13.954 1.00 93.12 149 GLN A C 1
ATOM 1153 O O . GLN A 1 149 ? 1.681 -7.039 -13.817 1.00 93.12 149 GLN A O 1
ATOM 1158 N N . HIS A 1 150 ? -0.075 -6.603 -15.149 1.00 94.81 150 HIS A N 1
ATOM 1159 C CA . HIS A 1 150 ? 0.606 -6.970 -16.386 1.00 94.81 150 HIS A CA 1
ATOM 1160 C C . HIS A 1 150 ? 1.891 -6.158 -16.604 1.00 94.81 150 HIS A C 1
ATOM 1162 O O . HIS A 1 150 ? 2.947 -6.730 -16.877 1.00 94.81 150 HIS A O 1
ATOM 1168 N N . PHE A 1 151 ? 1.838 -4.834 -16.431 1.00 96.31 151 PHE A N 1
ATOM 1169 C CA . PHE A 1 151 ? 3.022 -3.988 -16.550 1.00 96.31 151 PHE A CA 1
ATOM 1170 C C . PHE A 1 151 ? 4.099 -4.385 -15.535 1.00 96.31 151 PHE A C 1
ATOM 1172 O O . PHE A 1 151 ? 5.243 -4.599 -15.930 1.00 96.31 151 PHE A O 1
ATOM 1179 N N . LEU A 1 152 ? 3.742 -4.550 -14.261 1.00 94.25 152 LEU A N 1
ATOM 1180 C CA . LEU A 1 152 ? 4.682 -4.889 -13.188 1.00 94.25 152 LEU A CA 1
ATOM 1181 C C . LEU A 1 152 ? 5.352 -6.255 -13.387 1.00 94.25 152 LEU A C 1
ATOM 1183 O O . LEU A 1 152 ? 6.554 -6.394 -13.142 1.00 94.25 152 LEU A O 1
ATOM 1187 N N . GLU A 1 153 ? 4.604 -7.247 -13.868 1.00 92.19 153 GLU A N 1
ATOM 1188 C CA . GLU A 1 153 ? 5.127 -8.578 -14.192 1.00 92.19 153 GLU A CA 1
ATOM 1189 C C . GLU A 1 153 ? 6.009 -8.570 -15.447 1.00 92.19 153 GLU A C 1
ATOM 1191 O O . GLU A 1 153 ? 6.992 -9.303 -15.502 1.00 92.19 153 GLU A O 1
ATOM 1196 N N . SER A 1 154 ? 5.698 -7.723 -16.434 1.00 91.50 154 SER A N 1
ATOM 1197 C CA . SER A 1 154 ? 6.437 -7.650 -17.707 1.00 91.50 154 SER A CA 1
ATOM 1198 C C . SER A 1 154 ? 7.733 -6.833 -17.656 1.00 91.50 154 SER A C 1
ATOM 1200 O O . SER A 1 154 ? 8.572 -6.949 -18.549 1.00 91.50 154 SER A O 1
ATOM 1202 N N . MET A 1 155 ? 7.898 -5.978 -16.645 1.00 86.19 155 MET A N 1
ATOM 1203 C CA . MET A 1 155 ? 9.116 -5.184 -16.476 1.00 86.19 155 MET A CA 1
ATOM 1204 C C . MET A 1 155 ? 10.337 -6.096 -16.202 1.00 86.19 155 MET A C 1
ATOM 1206 O O . MET A 1 155 ? 10.166 -7.179 -15.638 1.00 86.19 155 MET A O 1
ATOM 1210 N N . PRO A 1 156 ? 11.561 -5.676 -16.540 1.00 75.44 156 PRO A N 1
ATOM 1211 C CA . PRO A 1 156 ? 12.786 -6.393 -16.178 1.00 75.44 156 PRO A CA 1
ATOM 1212 C C . PRO A 1 156 ? 13.127 -6.289 -14.686 1.00 75.44 156 PRO A C 1
ATOM 1214 O O . PRO A 1 156 ? 12.735 -5.281 -14.053 1.00 75.44 156 PRO A O 1
#

Foldseek 3Di:
DDDDDDDDPPPPPDPDPPPPPPPQPPADPALVVLLVVVVLLLLLLVLLLVLLCVLPVVCNVVSVVLNVLLCVVCVPLNVVSVVVLVVVCVVPVVSVVVSVVSSVVSNVVSVVLCPPDPPVCSVVSNVVSNCSSNCSNVVVSCVSHVVSVVSSVPDD

pLDDT: mean 81.22, std 20.69, range [29.02, 98.44]

Radius of gyration: 19.95 Å; chains: 1; bounding box: 75×28×41 Å

Sequence (156 aa):
MSKRVAVALLFGLMPGIADCASLAYMDADNPGEAVGLLKAREVSAQVMLRECSARFPADTEEYKSNLFAWQKQEEYVLKKVDALWSAAASQNPSLAEVEARMEAVIAQTFESISKVQPNAIDKLMAQYCRRHFSELAAGVWRERTPKAQHFLESMP